Protein AF-A0A959TPM2-F1 (afdb_monomer_lite)

Radius of gyration: 15.37 Å; chains: 1; bounding box: 34×25×46 Å

Foldseek 3Di:
DDDLVRVLVVVVVCVVVVHQAAAEDPLDPVCLVVLQSCLVRDQAHEYEYEPAVPDDPVSVVSVVVSCVVRVHHYDYDYDPQHPVRDDDD

Sequence (89 aa):
MPTFDEFQERVRTFQSDGMALFATTSFQGHSVPMLHMLARIDVHIPVYYVDTGYLFPETLRFRDQLKEMLGLTFVGLRPAVPKSQQRDA

Structure (mmCIF, N/CA/C/O backbone):
data_AF-A0A959TPM2-F1
#
_entry.id   AF-A0A9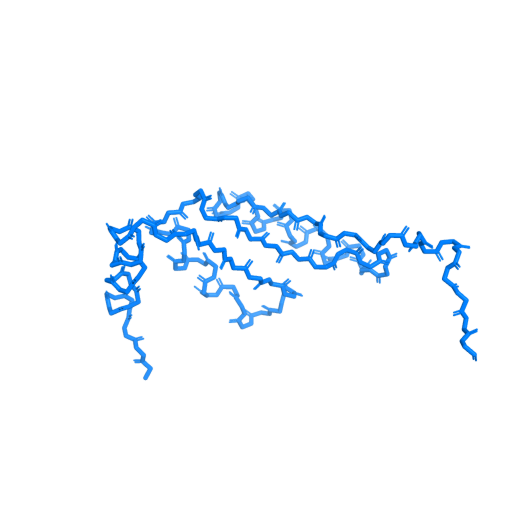59TPM2-F1
#
loop_
_atom_site.group_PDB
_atom_site.id
_atom_site.type_symbol
_atom_site.label_atom_id
_atom_site.label_alt_id
_atom_site.label_comp_id
_atom_site.label_asym_id
_atom_site.label_entity_id
_atom_site.label_seq_id
_atom_site.pdbx_PDB_ins_code
_atom_site.Cartn_x
_atom_site.Cartn_y
_atom_site.Cartn_z
_atom_site.occupancy
_atom_site.B_iso_or_equiv
_atom_site.auth_seq_id
_atom_site.auth_comp_id
_atom_site.auth_asym_id
_atom_site.auth_atom_id
_atom_site.pdbx_PDB_model_num
ATOM 1 N N . MET A 1 1 ? 2.997 14.726 16.842 1.00 67.19 1 MET A N 1
ATOM 2 C CA . MET A 1 1 ? 2.505 13.651 15.954 1.00 67.19 1 MET A CA 1
ATOM 3 C C . MET A 1 1 ? 1.409 12.917 16.695 1.00 67.19 1 MET A C 1
ATOM 5 O O . MET A 1 1 ? 1.569 12.796 17.906 1.00 67.19 1 MET A O 1
ATOM 9 N N . PRO A 1 2 ? 0.329 12.491 16.021 1.00 80.69 2 PRO A N 1
ATOM 10 C CA . PRO A 1 2 ? -0.705 11.716 16.684 1.00 80.69 2 PRO A CA 1
ATOM 11 C C . PRO A 1 2 ? -0.127 10.412 17.239 1.00 80.69 2 PRO A C 1
ATOM 13 O O . PRO A 1 2 ? 0.815 9.856 16.663 1.00 80.69 2 PRO A O 1
ATOM 16 N N . THR A 1 3 ? -0.659 9.944 18.363 1.00 94.56 3 THR A N 1
ATOM 17 C CA . THR A 1 3 ? -0.276 8.645 18.931 1.00 94.56 3 THR A CA 1
ATOM 18 C C . THR A 1 3 ? -0.870 7.498 18.108 1.00 94.56 3 THR A C 1
ATOM 20 O O . THR A 1 3 ? -1.757 7.699 17.272 1.00 94.56 3 THR A O 1
ATOM 23 N N . PHE A 1 4 ? -0.397 6.268 18.339 1.00 95.69 4 PHE A N 1
ATOM 24 C CA . PHE A 1 4 ? -1.022 5.090 17.730 1.00 95.69 4 PHE A CA 1
ATOM 25 C C . PHE A 1 4 ? -2.497 4.962 18.137 1.00 95.69 4 PHE A C 1
ATOM 27 O O . PHE A 1 4 ? -3.323 4.637 17.291 1.00 95.69 4 PHE A O 1
ATOM 34 N N . ASP A 1 5 ? -2.833 5.278 19.390 1.00 97.12 5 ASP A N 1
ATOM 35 C CA . ASP A 1 5 ? -4.205 5.187 19.893 1.00 97.12 5 ASP A CA 1
ATOM 36 C C . ASP A 1 5 ? -5.124 6.211 19.215 1.00 97.12 5 ASP A C 1
ATOM 38 O O . ASP A 1 5 ? -6.219 5.859 18.784 1.00 97.12 5 ASP A O 1
ATOM 42 N N . GLU A 1 6 ? -4.657 7.449 19.017 1.00 96.38 6 GLU A N 1
ATOM 43 C CA . GLU A 1 6 ? -5.402 8.480 18.278 1.00 96.38 6 GLU A CA 1
ATOM 44 C C . GLU A 1 6 ? -5.611 8.100 16.805 1.00 96.38 6 GLU A C 1
ATOM 46 O O . GLU A 1 6 ? -6.665 8.371 16.222 1.00 96.38 6 GLU A O 1
ATOM 51 N N . PHE A 1 7 ? -4.611 7.467 16.185 1.00 95.81 7 PHE A N 1
ATOM 52 C CA . PHE A 1 7 ? -4.724 6.965 14.818 1.00 95.81 7 PHE A CA 1
ATOM 53 C C . PHE A 1 7 ? -5.711 5.795 14.724 1.00 95.81 7 PHE A C 1
ATOM 55 O O . PHE A 1 7 ? -6.582 5.796 13.854 1.00 95.81 7 PHE A O 1
ATOM 62 N N . GLN A 1 8 ? -5.609 4.829 15.638 1.00 97.69 8 GLN A N 1
ATOM 63 C CA . GLN A 1 8 ? -6.505 3.681 15.716 1.00 97.69 8 GLN A CA 1
ATOM 64 C C . GLN A 1 8 ? -7.954 4.113 15.929 1.00 97.69 8 GLN A C 1
ATOM 66 O O . GLN A 1 8 ? -8.841 3.596 15.252 1.00 97.69 8 GLN A O 1
ATOM 71 N N . GLU A 1 9 ? -8.192 5.071 16.823 1.00 97.75 9 GLU A N 1
ATOM 72 C CA . GLU A 1 9 ? -9.538 5.570 17.090 1.00 97.75 9 GLU A CA 1
ATOM 73 C C . GLU A 1 9 ? -10.151 6.202 15.841 1.00 97.75 9 GLU A C 1
ATOM 75 O O . GLU A 1 9 ? -11.260 5.846 15.453 1.00 97.75 9 GLU A O 1
ATOM 80 N N . ARG A 1 10 ? -9.392 7.042 15.123 1.00 96.44 10 ARG A N 1
ATOM 81 C CA . ARG A 1 10 ? -9.852 7.628 13.854 1.00 96.44 10 ARG A CA 1
ATOM 82 C C . ARG A 1 10 ? -10.227 6.577 12.815 1.00 96.44 10 ARG A C 1
ATOM 84 O O . ARG A 1 10 ? -11.261 6.711 12.167 1.00 96.44 10 ARG A O 1
ATOM 91 N N . VAL A 1 11 ? -9.401 5.542 12.643 1.00 96.88 11 VAL A N 1
ATOM 92 C CA . VAL A 1 11 ? -9.698 4.452 11.699 1.00 96.88 11 VAL A CA 1
ATOM 93 C C . VAL A 1 11 ? -10.993 3.739 12.094 1.00 96.88 11 VAL A C 1
ATOM 95 O O . VAL A 1 11 ? -11.841 3.504 11.234 1.00 96.88 11 VAL A O 1
ATOM 98 N N . ARG A 1 12 ? -11.187 3.461 13.389 1.00 97.19 12 ARG A N 1
ATOM 99 C CA . ARG A 1 12 ? -12.398 2.805 13.898 1.00 97.19 12 ARG A CA 1
ATOM 100 C C . ARG A 1 12 ? -13.649 3.662 13.748 1.00 97.19 12 ARG A C 1
ATOM 102 O O . ARG A 1 12 ? -14.687 3.111 13.401 1.00 97.19 12 ARG A O 1
ATOM 109 N N . THR A 1 13 ? -13.556 4.978 13.939 1.00 98.12 13 THR A N 1
ATOM 110 C CA . THR A 1 13 ? -14.675 5.897 13.681 1.00 98.12 13 THR A CA 1
ATOM 111 C C . THR A 1 13 ? -15.114 5.828 12.218 1.00 98.12 13 THR A C 1
ATOM 1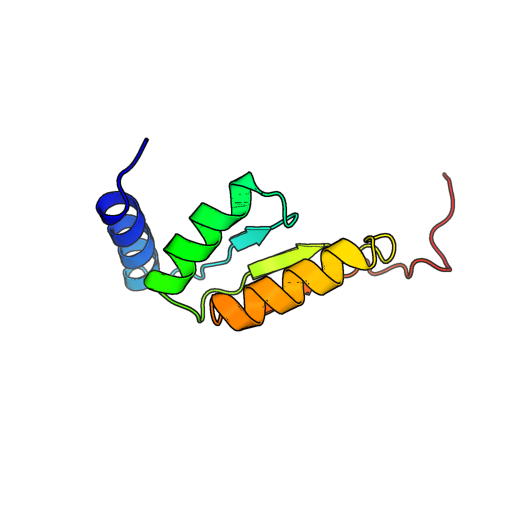13 O O . THR A 1 13 ? -16.292 5.641 11.936 1.00 98.12 13 THR A O 1
ATOM 116 N N . PHE A 1 14 ? -14.178 5.882 11.264 1.00 97.56 14 PHE A N 1
ATOM 117 C CA . PHE A 1 14 ? -14.542 5.761 9.848 1.00 97.56 14 PHE A CA 1
ATOM 118 C C . PHE A 1 14 ? -15.190 4.408 9.522 1.00 97.56 14 PHE A C 1
ATOM 120 O O . PHE A 1 14 ? -16.128 4.350 8.728 1.00 97.56 14 PHE A O 1
ATOM 127 N N . GLN A 1 15 ? -14.726 3.325 10.154 1.00 96.50 15 GLN A N 1
ATOM 128 C CA . GLN A 1 15 ? -15.345 2.005 10.018 1.00 96.50 15 GLN A CA 1
ATOM 129 C C . GLN A 1 15 ? -16.763 1.970 10.609 1.00 96.50 15 GLN A C 1
ATOM 131 O O . GLN A 1 15 ? -17.666 1.436 9.965 1.00 96.50 15 GLN A O 1
ATOM 136 N N . SER A 1 16 ? -16.989 2.547 11.797 1.00 97.56 16 SER A N 1
ATOM 137 C CA . SER A 1 16 ? -18.320 2.587 12.422 1.00 97.56 16 SER A CA 1
ATOM 138 C C . SER A 1 16 ? -19.310 3.456 11.651 1.00 97.56 16 SER A C 1
ATOM 140 O O . SER A 1 16 ? -20.497 3.143 11.621 1.00 97.56 16 SER A O 1
ATOM 142 N N . ASP A 1 17 ? -18.813 4.494 10.978 1.00 98.19 17 ASP A N 1
ATOM 143 C CA . ASP A 1 17 ? -19.602 5.370 10.107 1.00 98.19 17 ASP A CA 1
ATOM 144 C C . ASP A 1 17 ? -19.936 4.707 8.754 1.00 98.19 17 ASP A C 1
ATOM 146 O O . ASP A 1 17 ? -20.599 5.304 7.905 1.00 98.19 17 ASP A O 1
ATOM 150 N N . GLY A 1 18 ? -19.483 3.466 8.529 1.00 97.25 18 GLY A N 1
ATOM 151 C CA . GLY A 1 18 ? -19.732 2.712 7.301 1.00 97.25 18 GLY A CA 1
ATOM 152 C C . GLY A 1 18 ? -18.932 3.214 6.097 1.00 97.25 18 GLY A C 1
ATOM 153 O O . GLY A 1 18 ? -19.312 2.946 4.955 1.00 97.25 18 GLY A O 1
ATOM 154 N N . MET A 1 19 ? -17.839 3.952 6.317 1.00 97.44 19 MET A N 1
ATOM 155 C CA . MET A 1 19 ? -16.999 4.457 5.232 1.00 97.44 19 MET A CA 1
ATOM 156 C C . MET A 1 19 ? -16.118 3.349 4.648 1.00 97.44 19 MET A C 1
ATOM 158 O O . MET A 1 19 ? -15.559 2.516 5.361 1.00 97.44 19 MET A O 1
ATOM 162 N N . ALA A 1 20 ? -15.922 3.389 3.330 1.00 95.19 20 ALA A N 1
ATOM 163 C CA . ALA A 1 20 ? -14.901 2.582 2.678 1.00 95.19 20 ALA A CA 1
ATOM 164 C C . ALA A 1 20 ? -13.516 3.205 2.907 1.00 95.19 20 ALA A C 1
ATOM 166 O O . ALA A 1 20 ? -13.299 4.383 2.619 1.00 95.19 20 ALA A O 1
ATOM 167 N N . LEU A 1 21 ? -12.569 2.401 3.387 1.00 96.44 21 LEU A N 1
ATOM 168 C CA . LEU A 1 21 ? -11.198 2.823 3.659 1.00 96.44 21 LEU A CA 1
ATOM 169 C C . LEU A 1 21 ? -10.221 2.172 2.686 1.00 96.44 21 LEU A C 1
ATOM 171 O O . LEU A 1 21 ? -10.361 1.006 2.326 1.00 96.44 21 LEU A O 1
ATOM 175 N N . PHE A 1 22 ? -9.196 2.926 2.303 1.00 96.94 22 PHE A N 1
ATOM 176 C CA . PHE A 1 22 ? -8.032 2.416 1.593 1.00 96.94 22 PHE A CA 1
ATOM 177 C C . PHE A 1 22 ? -6.804 3.256 1.936 1.00 96.94 22 PHE A C 1
ATOM 179 O O . PHE A 1 22 ? -6.916 4.402 2.373 1.00 96.94 22 PHE A O 1
ATOM 186 N N . ALA A 1 23 ? -5.625 2.694 1.696 1.00 96.50 23 ALA A N 1
ATOM 187 C CA . ALA A 1 23 ? -4.369 3.425 1.755 1.00 96.50 23 ALA A CA 1
ATOM 188 C C . ALA A 1 23 ? -3.631 3.329 0.421 1.00 96.50 23 ALA A C 1
ATOM 190 O O . ALA A 1 23 ? -3.909 2.461 -0.406 1.00 96.50 23 ALA A O 1
ATOM 191 N N . THR A 1 24 ? -2.659 4.213 0.220 1.00 97.25 24 THR A N 1
ATOM 192 C CA . THR A 1 24 ? -1.752 4.157 -0.929 1.00 97.25 24 THR A CA 1
ATOM 193 C C . THR A 1 24 ? -0.309 4.108 -0.465 1.00 97.25 24 THR A C 1
ATOM 195 O O . THR A 1 24 ? 0.035 4.734 0.539 1.00 97.25 24 THR A O 1
ATOM 198 N N . THR A 1 25 ? 0.557 3.428 -1.210 1.00 97.38 25 THR A N 1
ATOM 199 C CA . THR A 1 25 ? 1.994 3.425 -0.931 1.00 97.38 25 THR A CA 1
ATOM 200 C C . THR A 1 25 ? 2.838 3.514 -2.196 1.00 97.38 25 THR A C 1
ATOM 202 O O . THR A 1 25 ? 2.516 2.945 -3.237 1.00 97.38 25 THR A O 1
ATOM 205 N N . SER A 1 26 ? 3.951 4.233 -2.077 1.00 94.62 26 SER A N 1
ATOM 206 C CA . SER A 1 26 ? 5.077 4.238 -3.015 1.00 94.62 26 SER A CA 1
ATOM 207 C C . SER A 1 26 ? 6.197 3.281 -2.582 1.00 94.62 26 SER A C 1
ATOM 209 O O . SER A 1 26 ? 7.253 3.247 -3.208 1.00 94.62 26 SER A O 1
ATOM 211 N N . PHE A 1 27 ? 5.995 2.539 -1.485 1.00 94.06 27 PHE A N 1
ATOM 212 C CA . PHE A 1 27 ? 6.988 1.699 -0.809 1.00 94.06 27 PHE A CA 1
ATOM 213 C C . PHE A 1 27 ? 8.241 2.444 -0.324 1.00 94.06 27 PHE A C 1
ATOM 215 O O . PHE A 1 27 ? 9.302 1.853 -0.140 1.00 94.06 27 PHE A O 1
ATOM 222 N N . GLN A 1 28 ? 8.132 3.749 -0.071 1.00 89.88 28 GLN A N 1
ATOM 223 C CA . GLN A 1 28 ? 9.202 4.515 0.570 1.00 89.88 28 GLN A CA 1
ATOM 224 C C . GLN A 1 28 ? 9.337 4.132 2.049 1.00 89.88 28 GLN A C 1
ATOM 226 O O . GLN A 1 28 ? 8.336 3.856 2.713 1.00 89.88 28 GLN A O 1
ATOM 231 N N . GLY A 1 29 ? 10.554 4.191 2.598 1.00 86.25 29 GLY A N 1
ATOM 232 C CA . GLY A 1 29 ? 10.830 3.783 3.984 1.00 86.25 29 GLY A CA 1
ATOM 233 C C . GLY A 1 29 ? 9.938 4.466 5.029 1.00 86.25 29 GLY A C 1
ATOM 234 O O . GLY A 1 29 ? 9.452 3.814 5.947 1.00 86.25 29 GLY A O 1
ATOM 235 N N . HIS A 1 30 ? 9.617 5.751 4.844 1.00 87.25 30 HIS A N 1
ATOM 236 C CA . HIS A 1 30 ? 8.746 6.496 5.764 1.00 87.25 30 HIS A CA 1
ATOM 237 C C . HIS A 1 30 ? 7.272 6.054 5.727 1.00 87.25 30 HIS A C 1
ATOM 239 O O . HIS A 1 30 ? 6.530 6.347 6.659 1.00 87.25 30 HIS A O 1
ATOM 245 N N . SER A 1 31 ? 6.838 5.336 4.685 1.00 90.44 31 SER A N 1
ATOM 246 C CA . SER A 1 31 ? 5.476 4.786 4.610 1.00 90.44 31 SER A CA 1
ATOM 247 C C . SER A 1 31 ? 5.307 3.511 5.444 1.00 90.44 31 SER A C 1
ATOM 249 O O . SER A 1 31 ? 4.197 3.198 5.871 1.00 90.44 31 SER A O 1
ATOM 251 N N . VAL A 1 32 ? 6.399 2.792 5.727 1.00 94.50 32 VAL A N 1
ATOM 252 C CA . VAL A 1 32 ? 6.362 1.479 6.391 1.00 94.50 32 VAL A CA 1
ATOM 253 C C . VAL A 1 32 ? 5.771 1.543 7.804 1.00 94.50 32 VAL A C 1
ATOM 255 O O . VAL A 1 32 ? 4.915 0.710 8.097 1.00 94.50 32 VAL A O 1
ATOM 258 N N . PRO A 1 33 ? 6.114 2.522 8.671 1.00 94.44 33 PRO A N 1
ATOM 259 C CA . PRO A 1 33 ? 5.471 2.639 9.980 1.00 94.44 33 PRO A CA 1
ATOM 260 C C . PRO A 1 33 ? 3.951 2.816 9.890 1.00 94.44 33 PRO A C 1
ATOM 262 O O . PRO A 1 33 ? 3.222 2.216 10.673 1.00 94.44 33 PRO A O 1
ATOM 265 N N . MET A 1 34 ? 3.454 3.580 8.910 1.00 93.81 34 MET A N 1
ATOM 266 C CA . MET A 1 34 ? 2.012 3.753 8.700 1.00 93.81 34 MET A CA 1
ATOM 267 C C . MET A 1 34 ? 1.344 2.441 8.275 1.00 93.81 34 MET A C 1
ATOM 269 O O . MET A 1 34 ? 0.294 2.093 8.809 1.00 93.81 34 MET A O 1
ATOM 273 N N . LEU A 1 35 ? 1.966 1.690 7.359 1.00 96.94 35 LEU A N 1
ATOM 274 C CA . LEU A 1 35 ? 1.479 0.368 6.953 1.00 96.94 35 LEU A CA 1
ATOM 275 C C . LEU A 1 35 ? 1.459 -0.600 8.140 1.00 96.94 35 LEU A C 1
ATOM 277 O O . LEU A 1 35 ? 0.479 -1.307 8.339 1.00 96.94 35 LEU A O 1
ATOM 281 N N . HIS A 1 36 ? 2.498 -0.587 8.973 1.00 96.88 36 HIS A N 1
ATOM 282 C CA . HIS A 1 36 ? 2.536 -1.395 10.185 1.00 96.88 36 HIS A CA 1
ATOM 283 C C . HIS A 1 36 ? 1.411 -1.026 11.166 1.00 96.88 36 HIS A C 1
ATOM 285 O O . HIS A 1 36 ? 0.766 -1.914 11.718 1.00 96.88 36 HIS A O 1
ATOM 291 N N . MET A 1 37 ? 1.128 0.267 11.354 1.00 96.81 37 MET A N 1
ATOM 292 C CA . MET A 1 37 ? 0.003 0.708 12.183 1.00 96.81 37 MET A CA 1
ATOM 293 C C . MET A 1 37 ? -1.346 0.261 11.606 1.00 96.81 37 MET A C 1
ATOM 295 O O . MET A 1 37 ? -2.164 -0.256 12.357 1.00 96.81 37 MET A O 1
ATOM 299 N N . LEU A 1 38 ? -1.566 0.391 10.292 1.00 96.75 38 LEU A N 1
ATOM 300 C CA . LEU A 1 38 ? -2.787 -0.097 9.635 1.00 96.75 38 LEU A CA 1
ATOM 301 C C . LEU A 1 38 ? -2.961 -1.611 9.797 1.00 96.75 38 LEU A C 1
ATOM 303 O O . LEU A 1 38 ? -4.038 -2.055 10.179 1.00 96.75 38 LEU A O 1
ATOM 307 N N . ALA A 1 39 ? -1.895 -2.389 9.596 1.00 97.75 39 ALA A N 1
ATOM 308 C CA . ALA A 1 39 ? -1.909 -3.843 9.759 1.00 97.75 39 ALA A CA 1
ATOM 309 C C . ALA A 1 39 ? -2.292 -4.287 11.179 1.00 97.75 39 ALA A C 1
ATOM 311 O O . ALA A 1 39 ? -2.926 -5.322 11.360 1.00 97.75 39 ALA A O 1
ATOM 312 N N . ARG A 1 40 ? -1.928 -3.497 12.198 1.00 97.62 40 ARG A N 1
ATOM 313 C CA . ARG A 1 40 ? -2.319 -3.747 13.593 1.00 97.62 40 ARG A CA 1
ATOM 314 C C . ARG A 1 40 ? -3.787 -3.431 13.883 1.00 97.62 40 ARG A C 1
ATOM 316 O O . ARG A 1 40 ? -4.295 -3.898 14.898 1.00 97.62 40 ARG A O 1
ATOM 323 N N . ILE A 1 41 ? -4.432 -2.620 13.048 1.00 97.19 41 ILE A N 1
ATOM 324 C CA . ILE A 1 41 ? -5.826 -2.201 13.220 1.00 97.19 41 ILE A CA 1
ATOM 325 C C . ILE A 1 41 ? -6.748 -3.121 12.421 1.00 97.19 41 ILE A C 1
ATOM 327 O O . ILE A 1 41 ? -7.645 -3.729 12.997 1.00 97.19 41 ILE A O 1
ATOM 331 N N . ASP A 1 42 ? -6.522 -3.220 11.110 1.00 96.69 42 ASP A N 1
ATOM 332 C CA . ASP A 1 42 ? -7.308 -4.049 10.200 1.00 96.69 42 ASP A CA 1
ATOM 333 C C . ASP A 1 42 ? -6.512 -4.370 8.924 1.00 96.69 42 ASP A C 1
ATOM 335 O O . ASP A 1 42 ? -6.240 -3.503 8.090 1.00 96.69 42 ASP A O 1
ATOM 339 N N . VAL A 1 43 ? -6.163 -5.647 8.755 1.00 96.94 43 VAL A N 1
ATOM 340 C CA . VAL A 1 43 ? -5.414 -6.146 7.590 1.00 96.94 43 VAL A CA 1
ATOM 341 C C . VAL A 1 43 ? -6.234 -6.180 6.296 1.00 96.94 43 VAL A C 1
ATOM 343 O O . VAL A 1 43 ? -5.661 -6.330 5.214 1.00 96.94 43 VAL A O 1
ATOM 346 N N . HIS A 1 44 ? -7.559 -6.039 6.385 1.00 96.00 44 HIS A N 1
ATOM 347 C CA . HIS A 1 44 ? -8.455 -6.067 5.230 1.00 96.00 44 HIS A CA 1
ATOM 348 C C . HIS A 1 44 ? -8.557 -4.712 4.526 1.00 96.00 44 HIS A C 1
ATOM 350 O O . HIS A 1 44 ? -9.091 -4.654 3.418 1.00 96.00 44 HIS A O 1
ATOM 356 N N . ILE A 1 45 ? -8.026 -3.633 5.119 1.00 96.38 45 ILE A N 1
ATOM 357 C CA . ILE A 1 45 ? -7.943 -2.331 4.453 1.00 96.38 45 ILE A CA 1
ATOM 358 C C . ILE A 1 45 ? -6.996 -2.469 3.247 1.00 96.38 45 ILE A C 1
ATOM 360 O O . ILE A 1 45 ? -5.800 -2.725 3.428 1.00 96.38 45 ILE A O 1
ATOM 364 N N . PRO A 1 46 ? -7.486 -2.297 2.005 1.00 96.75 46 PRO A N 1
ATOM 365 C CA . PRO A 1 46 ? -6.664 -2.472 0.820 1.00 96.75 46 PRO A CA 1
ATOM 366 C C . PRO A 1 46 ? -5.600 -1.377 0.726 1.00 96.75 46 PRO A C 1
ATOM 368 O O . PRO A 1 46 ? -5.877 -0.186 0.912 1.00 96.75 46 PRO A O 1
ATOM 371 N N . VAL A 1 47 ? -4.381 -1.784 0.371 1.00 98.12 47 VAL A N 1
ATOM 372 C CA . VAL A 1 47 ? -3.277 -0.862 0.108 1.00 98.12 47 VAL A CA 1
ATOM 373 C C . VAL A 1 47 ? -2.970 -0.849 -1.381 1.00 98.12 47 VAL A C 1
ATOM 375 O O . VAL A 1 47 ? -2.454 -1.815 -1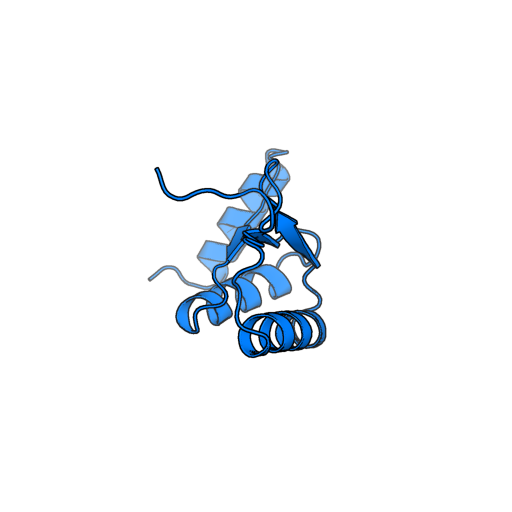.940 1.00 98.12 47 VAL A O 1
ATOM 378 N N . TYR A 1 48 ? -3.256 0.265 -2.036 1.00 98.25 48 TYR A N 1
ATOM 379 C CA . TYR A 1 48 ? -3.000 0.433 -3.457 1.00 98.25 48 TYR A CA 1
ATOM 380 C C . TYR A 1 48 ? -1.594 0.971 -3.717 1.00 98.25 48 TYR A C 1
ATOM 382 O O . TYR A 1 48 ? -1.065 1.798 -2.975 1.00 98.25 48 TYR A O 1
ATOM 390 N N . TYR A 1 49 ? -0.991 0.538 -4.814 1.00 97.69 49 TYR A N 1
ATOM 391 C CA . TYR A 1 49 ? 0.219 1.150 -5.353 1.00 97.69 49 TYR A CA 1
ATOM 392 C C . TYR A 1 49 ? 0.090 1.262 -6.871 1.00 97.69 49 TYR A C 1
ATOM 394 O O . TYR A 1 49 ? -0.641 0.494 -7.495 1.00 97.69 49 TYR A O 1
ATOM 402 N N . VAL A 1 50 ? 0.792 2.216 -7.477 1.00 96.50 50 VAL A N 1
ATOM 403 C CA . VAL A 1 50 ? 0.775 2.387 -8.935 1.00 96.50 50 VAL A CA 1
ATOM 404 C C . VAL A 1 50 ? 1.841 1.489 -9.557 1.00 96.50 50 VAL A C 1
ATOM 406 O O . VAL A 1 50 ? 3.038 1.716 -9.392 1.00 96.50 50 VAL A O 1
ATOM 409 N N . ASP A 1 51 ? 1.404 0.468 -10.287 1.00 96.00 51 ASP A N 1
ATOM 410 C CA . ASP A 1 51 ? 2.252 -0.400 -11.099 1.00 96.00 51 ASP A CA 1
ATOM 411 C C . ASP A 1 51 ? 2.380 0.198 -12.505 1.00 96.00 51 ASP A C 1
ATOM 413 O O . ASP A 1 51 ? 1.599 -0.090 -13.412 1.00 96.00 51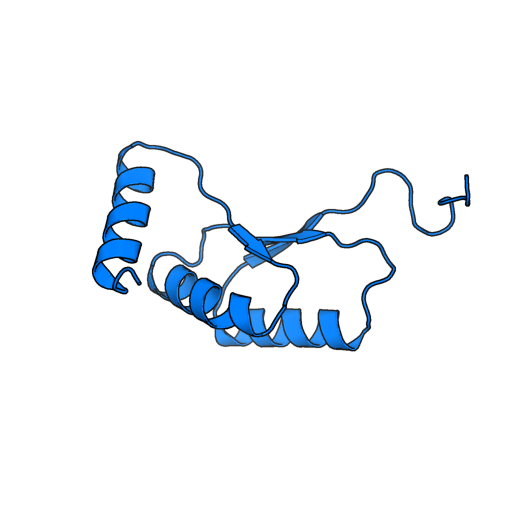 ASP A O 1
ATOM 417 N N . THR A 1 52 ? 3.370 1.072 -12.681 1.00 93.19 52 THR A N 1
ATOM 418 C CA . THR A 1 52 ? 3.633 1.742 -13.965 1.00 93.19 52 THR A CA 1
ATOM 419 C C . THR A 1 52 ? 4.224 0.807 -15.024 1.00 93.19 52 THR A C 1
ATOM 421 O O . THR A 1 52 ? 4.314 1.182 -16.190 1.00 93.19 52 THR A O 1
ATOM 424 N N . GLY A 1 53 ? 4.689 -0.388 -14.641 1.00 92.56 53 GLY A N 1
ATOM 425 C CA . GLY A 1 53 ? 5.567 -1.224 -15.466 1.00 92.56 53 GLY A CA 1
ATOM 426 C C . GLY A 1 53 ? 7.041 -0.778 -15.481 1.00 92.56 53 GLY A C 1
ATOM 427 O O . GLY A 1 53 ? 7.873 -1.428 -16.123 1.00 92.56 53 GLY A O 1
ATOM 428 N N . TYR A 1 54 ? 7.392 0.304 -14.777 1.00 92.44 54 TYR A N 1
ATOM 429 C CA . TYR A 1 54 ? 8.766 0.815 -14.639 1.00 92.44 54 TYR A CA 1
ATOM 430 C C . TYR A 1 54 ? 9.322 0.678 -13.215 1.00 92.44 54 TYR A C 1
ATOM 432 O O . TYR A 1 54 ? 10.406 1.179 -12.935 1.00 92.44 54 TYR A O 1
ATOM 440 N N . LEU A 1 55 ? 8.598 0.014 -12.310 1.00 94.44 55 LEU A N 1
ATOM 441 C CA . LEU A 1 55 ? 9.092 -0.245 -10.960 1.00 94.44 55 LEU A CA 1
ATOM 442 C C . LEU A 1 55 ? 10.341 -1.129 -11.009 1.00 94.44 55 LEU A C 1
ATOM 444 O O . LEU A 1 55 ? 10.394 -2.107 -11.760 1.00 94.44 55 LEU A O 1
ATOM 448 N N . PHE A 1 56 ? 11.328 -0.799 -10.180 1.00 95.50 56 PHE A N 1
ATOM 449 C CA . PHE A 1 56 ? 12.506 -1.638 -10.019 1.00 95.50 56 PHE A CA 1
ATOM 450 C C . PHE A 1 56 ? 12.100 -3.018 -9.474 1.00 95.50 56 PHE A C 1
ATOM 452 O O . PHE A 1 56 ? 11.213 -3.096 -8.613 1.00 95.50 56 PHE A O 1
ATOM 459 N N . PRO A 1 57 ? 12.750 -4.113 -9.910 1.00 96.50 57 PRO A N 1
ATOM 460 C CA . PRO A 1 57 ? 12.531 -5.437 -9.330 1.00 96.50 57 PRO A CA 1
ATOM 461 C C . PRO A 1 57 ? 12.672 -5.449 -7.799 1.00 96.50 57 PRO A C 1
ATOM 463 O O . PRO A 1 57 ? 11.924 -6.140 -7.113 1.00 96.50 57 PRO A O 1
ATOM 466 N N . GLU A 1 58 ? 13.586 -4.644 -7.257 1.00 96.62 58 GLU A N 1
ATOM 467 C CA . GLU A 1 58 ? 13.801 -4.403 -5.827 1.00 96.62 58 GLU A CA 1
ATOM 468 C C . GLU A 1 58 ? 12.525 -3.915 -5.134 1.00 96.62 58 GLU A C 1
ATOM 470 O O . GLU A 1 58 ? 12.188 -4.405 -4.060 1.00 96.62 58 GLU A O 1
ATOM 475 N N . THR A 1 59 ? 11.791 -2.987 -5.756 1.00 95.69 59 THR A N 1
ATOM 476 C CA . THR A 1 59 ? 10.538 -2.442 -5.216 1.00 95.69 59 THR A CA 1
ATOM 477 C C . THR A 1 59 ? 9.467 -3.521 -5.124 1.00 95.69 59 THR A C 1
ATOM 479 O O . THR A 1 59 ? 8.759 -3.606 -4.124 1.00 95.69 59 THR A O 1
ATOM 482 N N . LEU A 1 60 ? 9.365 -4.380 -6.142 1.00 96.25 60 LEU A N 1
ATOM 483 C CA . LEU A 1 60 ? 8.402 -5.483 -6.148 1.00 96.25 60 LEU A CA 1
ATOM 484 C C . LEU A 1 60 ? 8.757 -6.545 -5.100 1.00 96.25 60 LEU A C 1
ATOM 486 O O . LEU A 1 60 ? 7.871 -7.004 -4.383 1.00 96.25 60 LEU A O 1
ATOM 490 N N . ARG A 1 61 ? 10.047 -6.873 -4.946 1.00 97.19 61 ARG A N 1
ATOM 491 C CA . ARG A 1 61 ? 10.508 -7.762 -3.867 1.00 97.19 61 ARG A CA 1
ATOM 492 C C . ARG A 1 61 ? 10.211 -7.172 -2.492 1.00 97.19 61 ARG A C 1
ATOM 494 O O . ARG A 1 61 ? 9.739 -7.889 -1.618 1.00 97.19 61 ARG A O 1
ATOM 501 N N . PHE A 1 62 ? 10.434 -5.872 -2.310 1.00 96.56 62 PHE A N 1
ATOM 502 C CA . PHE A 1 62 ? 10.150 -5.202 -1.044 1.00 96.56 62 PHE A CA 1
ATOM 503 C C . PHE A 1 62 ? 8.649 -5.179 -0.717 1.00 96.56 62 PHE A C 1
ATOM 505 O O . PHE A 1 62 ? 8.270 -5.441 0.422 1.00 96.56 62 PHE A O 1
ATOM 512 N N . ARG A 1 63 ? 7.776 -4.965 -1.713 1.00 96.56 63 ARG A N 1
ATOM 513 C CA . ARG A 1 63 ? 6.321 -5.159 -1.561 1.00 96.56 63 ARG A CA 1
ATOM 514 C C . ARG A 1 63 ? 6.001 -6.564 -1.050 1.00 96.56 63 ARG A C 1
ATOM 516 O O . ARG A 1 63 ? 5.202 -6.698 -0.128 1.00 96.56 63 ARG A O 1
ATOM 523 N N . ASP A 1 64 ? 6.588 -7.595 -1.653 1.00 97.19 64 ASP A N 1
ATOM 524 C CA . ASP A 1 64 ? 6.301 -8.989 -1.293 1.00 97.19 64 ASP A CA 1
ATOM 525 C C . ASP A 1 64 ? 6.780 -9.322 0.126 1.00 97.19 64 ASP A C 1
ATOM 527 O O . ASP A 1 64 ? 6.046 -9.951 0.886 1.00 97.19 64 ASP A O 1
ATOM 531 N N . GLN A 1 65 ? 7.940 -8.798 0.532 1.00 97.12 65 GLN A N 1
ATOM 532 C CA . GLN A 1 65 ? 8.421 -8.881 1.915 1.00 97.12 65 GLN A CA 1
ATOM 533 C C . GLN A 1 65 ? 7.464 -8.188 2.892 1.00 97.12 65 GLN A C 1
ATOM 535 O O . GLN A 1 65 ? 7.087 -8.767 3.906 1.00 97.12 65 GLN A O 1
ATOM 540 N N . LEU A 1 66 ? 7.019 -6.964 2.585 1.00 97.06 66 LEU A N 1
ATOM 541 C CA . LEU A 1 66 ? 6.057 -6.252 3.430 1.00 97.06 66 LEU A CA 1
ATOM 542 C C . LEU A 1 66 ? 4.723 -6.992 3.530 1.00 97.06 66 LEU A C 1
ATOM 544 O O . LEU A 1 66 ? 4.111 -6.996 4.596 1.00 97.06 66 LEU A O 1
ATOM 548 N N . LYS A 1 67 ? 4.275 -7.626 2.442 1.00 96.81 67 LYS A N 1
ATOM 549 C CA . LYS A 1 67 ? 3.069 -8.460 2.434 1.00 96.81 67 LYS A CA 1
ATOM 550 C C . LYS A 1 67 ? 3.202 -9.621 3.413 1.00 96.81 67 LYS A C 1
ATOM 552 O O . LYS A 1 67 ? 2.304 -9.828 4.220 1.00 96.81 67 LYS A O 1
ATOM 557 N N . GLU A 1 68 ? 4.314 -10.346 3.353 1.00 97.69 68 GLU A N 1
ATOM 558 C CA . GLU A 1 68 ? 4.595 -11.470 4.249 1.00 97.69 68 GLU A CA 1
ATOM 559 C C . GLU A 1 68 ? 4.709 -11.021 5.712 1.00 97.69 68 GLU A C 1
ATOM 561 O O . GLU A 1 68 ? 4.137 -11.646 6.600 1.00 97.69 68 GLU A O 1
ATOM 566 N N . MET A 1 69 ? 5.381 -9.895 5.963 1.00 97.00 69 MET A N 1
ATOM 567 C CA . MET A 1 69 ? 5.606 -9.379 7.315 1.00 97.00 69 MET A CA 1
ATOM 568 C C . MET A 1 69 ? 4.352 -8.790 7.971 1.00 97.00 69 MET A C 1
ATOM 570 O O . MET A 1 69 ? 4.190 -8.904 9.184 1.00 97.00 69 MET A O 1
ATOM 574 N N . LEU A 1 70 ? 3.508 -8.092 7.205 1.00 97.50 70 LEU A N 1
ATOM 575 C CA . LEU A 1 70 ? 2.388 -7.311 7.744 1.00 97.50 70 LEU A CA 1
ATOM 576 C C . LEU A 1 70 ? 1.022 -7.971 7.529 1.00 97.50 70 LEU A C 1
ATOM 578 O O . LEU A 1 70 ? 0.047 -7.528 8.125 1.00 97.50 70 LEU A O 1
ATOM 582 N N . GLY A 1 71 ? 0.915 -8.975 6.655 1.00 97.06 71 GLY A N 1
ATOM 583 C CA . GLY A 1 71 ? -0.367 -9.597 6.301 1.00 97.06 71 GLY A CA 1
ATOM 584 C C . GLY A 1 71 ? -1.314 -8.691 5.501 1.00 97.06 71 GLY A C 1
ATOM 585 O O . GLY A 1 71 ? -2.459 -9.065 5.261 1.00 97.06 71 GLY A O 1
ATOM 586 N N . LEU A 1 72 ? -0.854 -7.510 5.072 1.00 97.06 72 LEU A N 1
ATOM 587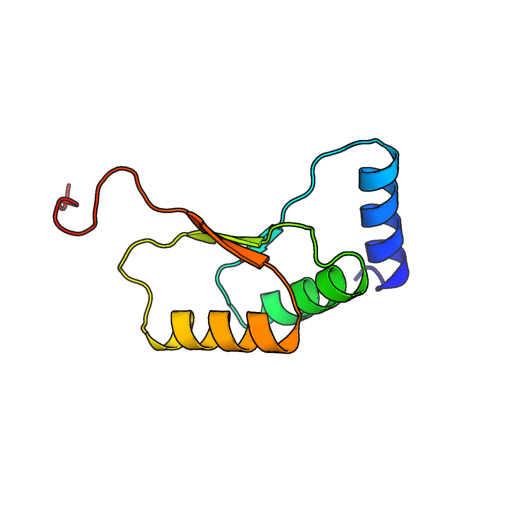 C CA . LEU A 1 72 ? -1.643 -6.563 4.283 1.00 97.06 72 LEU A CA 1
ATOM 588 C C . LEU A 1 72 ? -1.828 -7.029 2.839 1.00 97.06 72 LEU A C 1
ATOM 590 O O . LEU A 1 72 ? -0.930 -7.609 2.223 1.00 97.06 72 LEU A O 1
ATOM 594 N N . THR A 1 73 ? -2.968 -6.669 2.251 1.00 93.94 73 THR A N 1
ATOM 595 C CA . THR A 1 73 ? -3.210 -6.878 0.820 1.00 93.94 73 THR A CA 1
ATOM 596 C C . THR A 1 73 ? -2.761 -5.665 0.007 1.00 93.94 73 THR A C 1
ATOM 598 O O . THR A 1 73 ? -3.349 -4.588 0.099 1.00 93.94 73 THR A O 1
ATOM 601 N N . PHE A 1 74 ? -1.737 -5.859 -0.832 1.00 97.44 74 PHE A N 1
ATOM 602 C CA . PHE A 1 74 ? -1.277 -4.856 -1.794 1.00 97.44 74 PHE A CA 1
ATOM 603 C C . PHE A 1 74 ? -1.907 -5.071 -3.170 1.00 97.44 74 PHE A C 1
ATOM 605 O O . PHE A 1 74 ? -1.779 -6.150 -3.754 1.00 97.44 74 PHE A O 1
ATOM 612 N N . VAL A 1 75 ? -2.534 -4.028 -3.714 1.00 97.88 75 VAL A N 1
ATOM 613 C CA . VAL A 1 75 ? -3.222 -4.053 -5.010 1.00 97.88 75 VAL A CA 1
ATOM 614 C C . VAL A 1 75 ? -2.521 -3.114 -5.990 1.00 97.88 75 VAL A C 1
ATOM 616 O O . VAL A 1 75 ? -2.441 -1.906 -5.772 1.00 97.88 75 VAL A O 1
ATOM 619 N N . GLY A 1 76 ? -2.002 -3.678 -7.082 1.00 97.50 76 GLY A N 1
ATOM 620 C CA . GLY A 1 76 ? -1.324 -2.917 -8.131 1.00 97.50 76 GLY A CA 1
ATOM 621 C C . GLY A 1 76 ? -2.314 -2.297 -9.110 1.00 97.50 76 GLY A C 1
ATOM 622 O O . GLY A 1 76 ? -2.975 -3.013 -9.860 1.00 97.50 76 GLY A O 1
ATOM 623 N N . LEU A 1 77 ? -2.386 -0.969 -9.132 1.00 97.62 77 LEU A N 1
ATOM 624 C CA . LEU A 1 77 ? -3.148 -0.204 -10.113 1.00 97.62 77 LEU A CA 1
ATOM 625 C C . LEU A 1 77 ? -2.294 0.010 -11.358 1.00 97.62 77 LEU A C 1
AT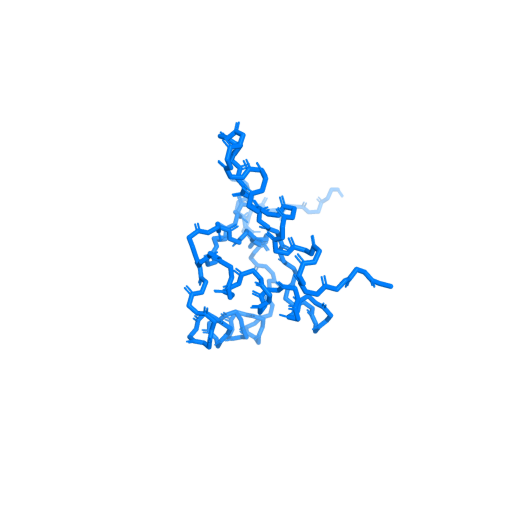OM 627 O O . LEU A 1 77 ? -1.214 0.594 -11.278 1.00 97.62 77 LEU A O 1
ATOM 631 N N . ARG A 1 78 ? -2.781 -0.451 -12.508 1.00 95.50 78 ARG A N 1
ATOM 632 C CA . ARG A 1 78 ? -2.070 -0.342 -13.784 1.00 95.50 78 ARG A CA 1
ATOM 633 C C . ARG A 1 78 ? -2.712 0.716 -14.676 1.00 95.50 78 ARG A C 1
ATOM 635 O O . ARG A 1 78 ? -3.941 0.801 -14.709 1.00 95.50 78 ARG A O 1
ATOM 642 N N . PRO A 1 79 ? -1.918 1.494 -15.428 1.00 93.31 79 PRO A N 1
ATOM 643 C CA . PRO A 1 79 ? -2.452 2.358 -16.471 1.00 93.31 79 PRO A CA 1
ATOM 644 C C . PRO A 1 79 ? -3.222 1.550 -17.523 1.00 93.31 79 PRO A C 1
ATOM 646 O O . PRO A 1 79 ? -2.841 0.426 -17.850 1.00 93.31 79 PRO A O 1
ATOM 649 N N . ALA A 1 80 ? -4.264 2.152 -18.103 1.00 93.06 80 ALA A N 1
ATOM 650 C CA . ALA A 1 80 ? -5.005 1.543 -19.211 1.00 93.06 80 ALA A CA 1
ATOM 651 C C . ALA A 1 80 ? -4.126 1.340 -20.461 1.00 93.06 80 ALA A C 1
ATOM 653 O O . ALA A 1 80 ? -4.348 0.411 -21.234 1.00 93.06 80 ALA A O 1
ATOM 654 N N . VAL A 1 81 ? -3.109 2.191 -20.641 1.00 91.69 81 VAL A N 1
ATOM 655 C CA . VAL A 1 81 ? -2.117 2.068 -21.713 1.00 91.69 81 VAL A CA 1
ATOM 656 C C . VAL A 1 81 ? -0.928 1.244 -21.204 1.00 91.69 81 VAL A C 1
ATOM 658 O O . VAL A 1 81 ? -0.220 1.699 -20.296 1.00 91.69 81 VAL A O 1
ATOM 661 N N . PRO A 1 82 ? -0.667 0.049 -21.767 1.00 89.50 82 PRO A N 1
ATOM 662 C CA . PRO A 1 82 ? 0.448 -0.781 -21.333 1.00 89.50 82 PRO A CA 1
ATOM 663 C C . PRO A 1 82 ? 1.782 -0.105 -21.653 1.00 89.50 82 PRO A C 1
ATOM 665 O O . PRO A 1 82 ? 1.899 0.618 -22.641 1.00 89.50 82 PRO A O 1
ATOM 668 N N . LYS A 1 83 ? 2.814 -0.408 -20.859 1.00 87.25 83 LYS A N 1
ATOM 669 C CA . LYS A 1 83 ? 4.181 0.118 -21.021 1.00 87.25 83 LYS A CA 1
ATOM 670 C C . LYS A 1 83 ? 4.686 0.094 -22.468 1.00 87.25 83 LYS A C 1
ATOM 672 O O . LYS A 1 83 ? 5.273 1.061 -22.925 1.00 87.25 83 LYS A O 1
ATOM 677 N N . SER A 1 84 ? 4.441 -0.996 -23.197 1.00 90.50 84 SER A N 1
ATOM 678 C CA . SER A 1 84 ? 4.882 -1.164 -24.590 1.00 90.50 84 SER A CA 1
ATOM 679 C C . SER A 1 84 ? 4.251 -0.174 -25.577 1.00 90.50 84 SER A C 1
ATOM 681 O O . SER A 1 84 ? 4.727 -0.055 -26.701 1.00 90.50 84 SER A O 1
ATOM 683 N N . GLN A 1 85 ? 3.176 0.507 -25.178 1.00 90.88 85 GLN A N 1
ATOM 684 C CA . GLN A 1 85 ? 2.431 1.466 -25.991 1.00 90.88 85 GLN A CA 1
ATOM 685 C C . GLN A 1 85 ? 2.514 2.899 -25.448 1.00 90.88 85 GLN A C 1
ATOM 687 O O . GLN A 1 85 ? 1.944 3.802 -26.058 1.00 90.88 85 GLN A O 1
ATOM 692 N N . GLN A 1 86 ? 3.205 3.123 -24.326 1.00 87.44 86 GLN A N 1
ATOM 693 C CA . GLN A 1 86 ? 3.446 4.467 -23.810 1.00 87.44 86 GLN A CA 1
ATOM 694 C C . GLN A 1 86 ? 4.480 5.148 -24.710 1.00 87.44 86 GLN A C 1
ATOM 696 O O . GLN A 1 86 ? 5.584 4.640 -24.895 1.00 87.44 86 GLN A O 1
ATOM 701 N N . ARG A 1 87 ? 4.075 6.254 -25.335 1.00 82.81 87 ARG A N 1
ATOM 702 C CA . ARG A 1 87 ? 4.903 7.051 -26.244 1.00 82.81 87 ARG A CA 1
ATOM 703 C C . ARG A 1 87 ? 5.316 8.328 -25.531 1.00 82.81 87 ARG A C 1
ATOM 705 O O . ARG A 1 87 ? 4.519 8.870 -24.765 1.00 82.81 87 ARG A O 1
ATOM 712 N N . ASP A 1 88 ? 6.520 8.802 -25.817 1.00 78.38 88 ASP A N 1
ATOM 713 C CA . ASP A 1 88 ? 6.903 10.161 -25.453 1.00 78.38 88 ASP A CA 1
ATOM 714 C C . ASP A 1 88 ? 5.995 11.139 -26.216 1.00 78.38 88 ASP A C 1
ATOM 716 O O . ASP A 1 88 ? 5.635 10.884 -27.372 1.00 78.38 88 ASP A O 1
ATOM 720 N N . ALA A 1 89 ? 5.547 12.185 -25.519 1.00 60.47 89 ALA A N 1
ATOM 721 C CA . ALA A 1 89 ? 4.693 13.229 -26.081 1.00 60.47 89 ALA A CA 1
ATOM 722 C C . ALA A 1 89 ? 5.453 14.101 -27.089 1.00 60.47 89 ALA A C 1
ATOM 724 O O . ALA A 1 89 ? 6.654 14.364 -26.850 1.00 60.47 89 ALA A O 1
#

Secondary structure (DSSP, 8-state):
---HHHHHHHHHHHHHTT----EE----GGGHHHHHHHHHH-TTS-EEEE--S---HHHHHHHHHHHHHH---EEEE--SS-GGG----

pLDDT: mean 94.31, std 6.02, range [60.47, 98.25]